Protein AF-A0A165X4K9-F1 (afdb_monomer_lite)

Foldseek 3Di:
DVVVVVVCVVVVHPPVPVPVVDPVVVVVVVVVVVVLVVVLVVVCVPQHDPLSVLVVVLVVLVVVLVCLCVCPPVHPHDPCDPVNVVVNVVSVVVSVVSSD

Secondary structure (DSSP, 8-state):
-HHHHHHHHHTTS--TT-TTTS-HHHHHHHHHHHHHHHHHHHHHHHHHHHHHHHHHHHHHHHHHHHHHHHTGGG-------HHHHHHHHHHHHHHHHHH-

pLDDT: mean 81.57, std 10.66, range [54.78, 94.69]

Structure (mmCIF, N/CA/C/O backbone):
data_AF-A0A165X4K9-F1
#
_entry.id   AF-A0A165X4K9-F1
#
loop_
_atom_site.group_PDB
_atom_site.id
_atom_site.type_symbol
_atom_site.label_atom_id
_atom_site.label_alt_id
_atom_site.label_comp_id
_atom_site.label_asym_id
_atom_site.label_entity_id
_atom_site.label_seq_id
_atom_site.pdbx_PDB_ins_code
_atom_site.Cartn_x
_atom_site.Cartn_y
_atom_site.Cartn_z
_atom_site.occupancy
_atom_site.B_iso_or_equiv
_atom_site.auth_seq_id
_atom_site.auth_comp_id
_atom_site.auth_asym_id
_atom_site.auth_atom_id
_atom_site.pdbx_PDB_model_num
ATOM 1 N N . MET A 1 1 ? 11.704 15.853 2.962 1.00 63.91 1 MET A N 1
ATOM 2 C CA . MET A 1 1 ? 10.944 17.080 2.625 1.00 63.91 1 MET A CA 1
ATOM 3 C C . MET A 1 1 ? 11.838 18.242 2.215 1.00 63.91 1 MET A C 1
ATOM 5 O O . MET A 1 1 ? 11.668 18.712 1.102 1.00 63.91 1 MET A O 1
ATOM 9 N N . ILE A 1 2 ? 12.798 18.689 3.035 1.00 78.44 2 ILE A N 1
ATOM 10 C CA . ILE A 1 2 ? 13.656 19.843 2.681 1.00 78.44 2 ILE A CA 1
ATOM 11 C C . ILE A 1 2 ? 14.581 19.521 1.493 1.00 78.44 2 ILE A C 1
ATOM 13 O O . ILE A 1 2 ? 14.609 20.265 0.521 1.00 78.44 2 ILE A O 1
ATOM 17 N N . ALA A 1 3 ? 15.249 18.361 1.507 1.00 73.62 3 ALA A N 1
ATOM 18 C CA . ALA A 1 3 ? 16.101 17.917 0.395 1.00 73.62 3 ALA A CA 1
ATOM 19 C C . ALA A 1 3 ? 15.318 17.676 -0.912 1.00 73.62 3 ALA A C 1
ATOM 21 O O . ALA A 1 3 ? 15.777 18.027 -1.993 1.00 73.62 3 ALA A O 1
ATOM 22 N N . SER A 1 4 ? 14.103 17.128 -0.810 1.00 66.25 4 SER A N 1
ATOM 23 C CA . SER A 1 4 ? 13.206 16.905 -1.951 1.00 66.25 4 SER A CA 1
ATOM 24 C C . SER A 1 4 ? 12.654 18.216 -2.531 1.00 66.25 4 SER A C 1
ATOM 26 O O . SER A 1 4 ? 12.539 18.330 -3.746 1.00 66.25 4 SER A O 1
ATOM 28 N N . LEU A 1 5 ? 12.375 19.228 -1.694 1.00 72.44 5 LEU A N 1
ATOM 29 C CA . LEU A 1 5 ? 12.023 20.577 -2.159 1.00 72.44 5 LEU A CA 1
ATOM 30 C C . LEU A 1 5 ? 13.212 21.249 -2.857 1.00 72.44 5 LEU A C 1
ATOM 32 O O . LEU A 1 5 ? 13.055 21.797 -3.944 1.00 72.44 5 LEU A O 1
ATOM 36 N N . ALA A 1 6 ? 14.404 21.175 -2.260 1.00 77.75 6 ALA A N 1
ATOM 37 C CA . ALA A 1 6 ? 15.617 21.762 -2.825 1.00 77.75 6 ALA A CA 1
ATOM 38 C C . ALA A 1 6 ? 15.960 21.163 -4.201 1.00 77.75 6 ALA A C 1
ATOM 40 O O . ALA A 1 6 ? 16.312 21.897 -5.121 1.00 77.75 6 ALA A O 1
ATOM 41 N N . LEU A 1 7 ? 15.781 19.848 -4.374 1.00 72.44 7 LEU A N 1
ATO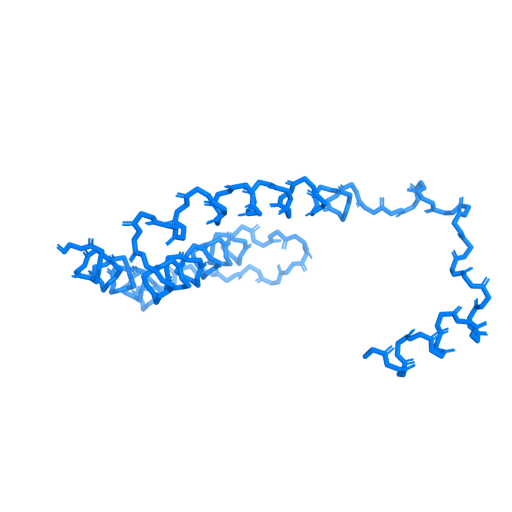M 42 C CA . LEU A 1 7 ? 15.961 19.161 -5.657 1.00 72.44 7 LEU A CA 1
ATOM 43 C C . LEU A 1 7 ? 14.942 19.589 -6.724 1.00 72.44 7 LEU A C 1
ATOM 45 O O . LEU A 1 7 ? 15.324 19.738 -7.881 1.00 72.44 7 LEU A O 1
ATOM 49 N N . LEU A 1 8 ? 13.677 19.820 -6.358 1.00 71.94 8 LEU A N 1
ATOM 50 C CA . LEU A 1 8 ? 12.639 20.288 -7.289 1.00 71.94 8 LEU A CA 1
ATOM 51 C C . LEU A 1 8 ? 12.915 21.705 -7.807 1.00 71.94 8 LEU A C 1
ATOM 53 O O . LEU A 1 8 ? 12.762 21.967 -9.002 1.00 71.94 8 LEU A O 1
ATOM 57 N N . PHE A 1 9 ? 13.371 22.598 -6.926 1.00 71.69 9 PHE A N 1
ATOM 58 C CA . PHE A 1 9 ? 13.784 23.948 -7.311 1.00 71.69 9 PHE A CA 1
ATOM 59 C C . PHE A 1 9 ? 15.083 23.938 -8.132 1.00 71.69 9 PHE A C 1
ATOM 61 O O . PHE A 1 9 ? 15.176 24.656 -9.126 1.00 71.69 9 PHE A O 1
ATOM 68 N N . ALA A 1 10 ? 16.055 23.085 -7.783 1.00 71.81 10 ALA A N 1
ATOM 69 C CA . ALA A 1 10 ? 17.319 22.955 -8.514 1.00 71.81 10 ALA A CA 1
ATOM 70 C C . ALA A 1 10 ? 17.159 22.311 -9.905 1.00 71.81 10 ALA A C 1
ATOM 72 O O . ALA A 1 10 ? 17.854 22.700 -10.840 1.00 71.81 10 ALA A O 1
ATOM 73 N N . ARG A 1 11 ? 16.222 21.364 -10.073 1.00 65.94 11 ARG A N 1
ATOM 74 C CA . ARG A 1 11 ? 15.890 20.746 -11.373 1.00 65.94 11 ARG A CA 1
ATOM 75 C C . ARG A 1 11 ? 14.931 21.572 -12.231 1.00 65.94 11 ARG A C 1
ATOM 77 O O . ARG A 1 11 ? 14.557 21.118 -13.306 1.00 65.94 11 ARG A O 1
ATOM 84 N N . LYS A 1 12 ? 14.566 22.783 -11.788 1.00 57.50 12 LYS A N 1
ATOM 85 C CA . LYS A 1 12 ? 13.726 23.727 -12.535 1.00 57.50 12 LYS A CA 1
ATOM 86 C C . LYS A 1 12 ? 12.408 23.091 -12.995 1.00 57.50 12 LYS A C 1
ATOM 88 O O . LYS A 1 12 ? 12.009 23.344 -14.118 1.00 57.50 12 LYS A O 1
ATOM 93 N N . GLY A 1 13 ? 11.770 22.294 -12.124 1.00 54.78 13 GLY A N 1
ATOM 94 C CA . GLY A 1 13 ? 10.550 21.530 -12.406 1.00 54.78 13 GLY A CA 1
ATOM 95 C C . GLY A 1 13 ? 10.738 20.598 -13.599 1.00 54.78 13 GLY A C 1
ATOM 96 O O . GLY A 1 13 ? 10.818 21.078 -14.724 1.00 54.78 13 GLY A O 1
ATOM 97 N N . GLU A 1 14 ? 10.816 19.280 -13.377 1.00 57.00 14 GLU A N 1
ATOM 98 C CA . GLU A 1 14 ? 10.847 18.321 -14.491 1.00 57.00 14 GLU A CA 1
ATOM 99 C C . GLU A 1 14 ? 9.844 18.762 -15.542 1.00 57.00 14 GLU A C 1
ATOM 101 O O . GLU A 1 14 ? 8.676 18.981 -15.218 1.00 57.00 14 GLU A O 1
ATOM 106 N N . GLN A 1 15 ? 10.365 19.050 -16.734 1.00 55.84 15 GLN A N 1
ATOM 107 C CA . GLN A 1 15 ? 9.656 19.727 -17.797 1.00 55.84 15 GLN A CA 1
ATOM 108 C C . GLN A 1 15 ? 8.381 18.920 -18.037 1.00 55.84 15 GLN A C 1
ATOM 110 O O . GLN A 1 15 ? 8.391 17.885 -18.698 1.00 55.84 15 GLN A O 1
ATOM 115 N N . ILE A 1 16 ? 7.273 19.385 -17.454 1.00 57.12 16 ILE A N 1
ATOM 116 C CA . ILE A 1 16 ? 5.919 18.828 -17.553 1.00 57.12 16 ILE A CA 1
ATOM 117 C C . ILE A 1 16 ? 5.396 19.064 -18.968 1.00 57.12 16 ILE A C 1
ATOM 119 O O . ILE A 1 16 ? 4.258 19.439 -19.164 1.00 57.12 16 ILE A O 1
ATOM 123 N N . SER A 1 17 ? 6.240 18.896 -19.979 1.00 56.19 17 SER A N 1
ATOM 124 C CA . SER A 1 17 ? 5.912 18.804 -21.392 1.00 56.19 17 SER A CA 1
ATOM 125 C C . SER A 1 17 ? 5.866 17.335 -21.840 1.00 56.19 17 SER A C 1
ATOM 127 O O . SER A 1 17 ? 5.340 17.042 -22.907 1.00 56.19 17 SER A O 1
ATOM 129 N N . GLU A 1 18 ? 6.360 16.408 -21.011 1.00 63.31 18 GLU A N 1
ATOM 130 C CA . GLU A 1 18 ? 6.488 14.974 -21.304 1.00 63.31 18 GLU A CA 1
ATOM 131 C C . GLU A 1 18 ? 5.470 14.079 -20.565 1.00 63.31 18 GLU A C 1
ATOM 133 O O . GLU A 1 18 ? 5.634 12.881 -20.406 1.00 63.31 18 GLU A O 1
ATOM 138 N N . TRP A 1 19 ? 4.322 14.618 -20.173 1.00 61.22 19 TRP A N 1
ATOM 139 C CA . TRP A 1 19 ? 3.216 13.860 -19.557 1.00 61.22 19 TRP A CA 1
ATOM 140 C C . TRP A 1 19 ? 2.670 12.769 -20.487 1.00 61.22 19 TRP A C 1
ATOM 142 O O . TRP A 1 19 ? 2.060 11.811 -20.024 1.00 61.22 19 TRP A O 1
ATOM 152 N N . ARG A 1 20 ? 2.933 12.888 -21.794 1.00 65.50 20 ARG A N 1
ATOM 153 C CA . ARG A 1 20 ? 2.620 11.874 -22.807 1.00 65.50 20 ARG A CA 1
ATOM 154 C C . ARG A 1 20 ? 3.582 10.680 -22.827 1.00 65.50 20 ARG A C 1
ATOM 156 O O . ARG A 1 20 ? 3.193 9.646 -23.356 1.00 65.50 20 ARG A O 1
ATOM 163 N N . THR A 1 21 ? 4.801 10.801 -22.295 1.00 69.44 21 THR A N 1
ATOM 164 C CA . THR A 1 21 ? 5.757 9.678 -22.189 1.00 69.44 21 THR A CA 1
ATOM 165 C C . THR A 1 21 ? 5.627 8.943 -20.854 1.00 69.44 21 THR A C 1
ATOM 167 O O . THR A 1 21 ? 6.155 7.841 -20.705 1.00 69.44 21 THR A O 1
ATOM 170 N N . ILE A 1 22 ? 4.869 9.503 -19.901 1.00 68.75 22 ILE A N 1
ATOM 171 C CA . ILE A 1 22 ? 4.611 8.876 -18.606 1.00 68.75 22 ILE A CA 1
ATOM 172 C C . ILE A 1 22 ? 3.707 7.648 -18.799 1.00 68.75 22 ILE A C 1
ATOM 174 O O . ILE A 1 22 ? 2.611 7.760 -19.357 1.00 68.75 22 ILE A O 1
ATOM 178 N N . PRO A 1 23 ? 4.117 6.471 -18.301 1.00 72.75 23 PRO A N 1
ATOM 179 C CA . PRO A 1 23 ? 3.290 5.281 -18.360 1.00 72.75 23 PRO A CA 1
ATOM 180 C C . PRO A 1 23 ? 1.948 5.479 -17.647 1.00 72.75 23 PRO A C 1
ATOM 182 O O . PRO A 1 23 ? 1.891 5.962 -16.515 1.00 72.75 23 PRO A O 1
ATOM 185 N N . TRP A 1 24 ? 0.857 5.047 -18.282 1.00 76.38 24 TRP A N 1
ATOM 186 C CA . TRP A 1 24 ? -0.517 5.246 -17.794 1.00 76.38 24 TRP A CA 1
ATOM 187 C C . TRP A 1 24 ? -0.745 4.757 -16.352 1.00 76.38 24 TRP A C 1
ATOM 189 O O . TRP A 1 24 ? -1.547 5.326 -15.613 1.00 76.38 24 TRP A O 1
ATOM 199 N N . TYR A 1 25 ? -0.008 3.735 -15.917 1.00 73.38 25 TYR A N 1
ATOM 200 C CA . TYR A 1 25 ? -0.107 3.193 -14.566 1.00 73.38 25 TYR A CA 1
ATOM 201 C C . TYR A 1 25 ? 0.457 4.124 -13.480 1.00 73.38 25 TYR A C 1
ATOM 203 O O . TYR A 1 25 ? -0.007 4.077 -12.343 1.00 73.38 25 TYR A O 1
ATOM 211 N N . MET A 1 26 ? 1.402 5.011 -13.814 1.00 74.00 26 MET A N 1
ATOM 212 C CA . MET A 1 26 ? 1.866 6.058 -12.893 1.00 74.00 26 MET A CA 1
ATOM 213 C C . MET A 1 26 ? 0.807 7.147 -12.700 1.00 74.00 26 MET A C 1
ATOM 215 O O . MET A 1 26 ? 0.729 7.752 -11.639 1.00 74.00 26 MET A O 1
ATOM 219 N N . LEU A 1 27 ? -0.051 7.377 -13.696 1.00 78.88 27 LEU A N 1
ATOM 220 C CA . LEU A 1 27 ? -1.213 8.255 -13.539 1.00 78.88 27 LEU A CA 1
ATOM 221 C C . LEU A 1 27 ? -2.308 7.563 -12.710 1.00 78.88 27 LEU A C 1
ATOM 223 O O . LEU A 1 27 ? -2.961 8.197 -11.880 1.00 78.88 27 LEU A O 1
ATOM 227 N N . ALA A 1 28 ? -2.465 6.244 -12.870 1.00 82.75 28 ALA A N 1
ATOM 228 C CA . ALA A 1 28 ? -3.427 5.451 -12.108 1.00 82.75 28 ALA A CA 1
ATOM 229 C C . ALA A 1 28 ? -3.140 5.441 -10.594 1.00 82.75 28 ALA A C 1
ATOM 231 O O . ALA A 1 28 ? -4.081 5.373 -9.800 1.00 82.75 28 ALA A O 1
ATOM 232 N N . SER A 1 29 ? -1.878 5.573 -10.162 1.00 79.94 29 SER A N 1
ATOM 233 C CA . SER A 1 29 ? -1.536 5.596 -8.731 1.00 79.94 29 SER A CA 1
ATOM 234 C C . SER A 1 29 ? -2.191 6.755 -7.971 1.00 79.94 29 SER A C 1
ATOM 236 O O . SER A 1 29 ? -2.476 6.610 -6.784 1.00 79.94 29 SER A O 1
ATOM 238 N N . GLY A 1 30 ? -2.491 7.877 -8.640 1.00 83.31 30 GLY A N 1
ATOM 239 C CA . GLY A 1 30 ? -3.246 8.984 -8.042 1.00 83.31 30 GLY A CA 1
ATOM 240 C C . GLY A 1 30 ? -4.677 8.586 -7.664 1.00 83.31 30 GLY A C 1
ATOM 241 O O . GLY A 1 30 ? -5.142 8.893 -6.567 1.00 83.31 30 GLY A O 1
ATOM 242 N N . VAL A 1 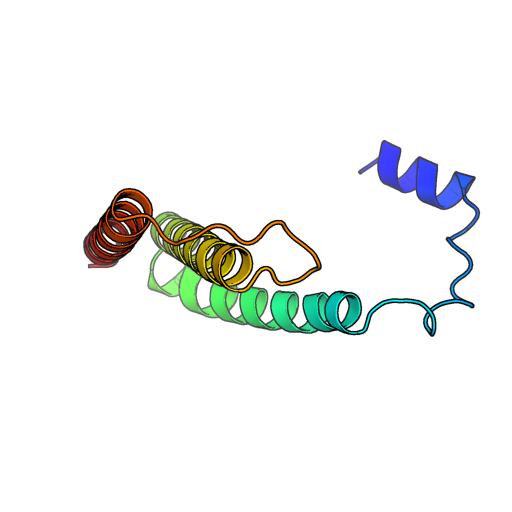31 ? -5.348 7.822 -8.531 1.00 87.06 31 VAL A N 1
ATOM 243 C CA . VAL A 1 31 ? -6.695 7.289 -8.271 1.00 87.06 31 VAL A CA 1
ATOM 244 C C . VAL A 1 31 ? -6.658 6.256 -7.143 1.00 87.06 31 VAL A C 1
ATOM 246 O O . VAL A 1 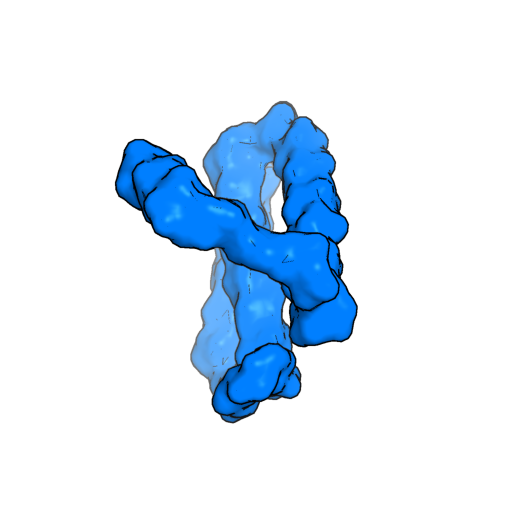31 ? -7.477 6.318 -6.228 1.00 87.06 31 VAL A O 1
ATOM 249 N N . PHE A 1 32 ? -5.672 5.352 -7.147 1.00 86.25 32 PHE A N 1
ATOM 250 C CA . PHE A 1 32 ? -5.483 4.394 -6.051 1.00 86.25 32 PHE A CA 1
ATOM 251 C C . PHE A 1 32 ? -5.230 5.090 -4.706 1.00 86.25 32 PHE A C 1
ATOM 253 O O . PHE A 1 32 ? -5.794 4.680 -3.692 1.00 86.25 32 PHE A O 1
ATOM 260 N N . GLY A 1 33 ? -4.445 6.171 -4.693 1.00 87.00 33 GLY A N 1
ATOM 261 C CA . GLY A 1 33 ? -4.218 6.985 -3.499 1.00 87.00 33 GLY A CA 1
ATOM 262 C C . GLY A 1 33 ? -5.506 7.604 -2.954 1.00 87.00 33 GLY A C 1
ATOM 263 O O . GLY A 1 33 ? -5.746 7.557 -1.748 1.00 87.00 33 GLY A O 1
ATOM 264 N N . LEU A 1 34 ? -6.372 8.115 -3.834 1.00 89.88 34 LEU A N 1
ATOM 265 C CA . LEU A 1 34 ? -7.677 8.651 -3.444 1.00 89.88 34 LEU A CA 1
ATOM 266 C C . LEU A 1 34 ? -8.583 7.569 -2.837 1.00 89.88 34 LEU A C 1
ATOM 268 O O . LEU A 1 34 ? -9.176 7.789 -1.783 1.00 89.88 34 LEU A O 1
ATOM 272 N N . ILE A 1 35 ? -8.656 6.389 -3.461 1.00 89.88 35 ILE A N 1
ATOM 273 C CA . ILE A 1 35 ? -9.443 5.254 -2.952 1.00 89.88 35 ILE A CA 1
ATOM 274 C C . ILE A 1 35 ? -8.944 4.831 -1.567 1.00 89.88 35 ILE A C 1
ATOM 276 O O . ILE A 1 35 ? -9.749 4.641 -0.651 1.00 89.88 35 ILE A O 1
ATOM 280 N N . LEU A 1 36 ? -7.624 4.726 -1.385 1.00 88.56 36 LEU A N 1
ATOM 281 C CA . LEU A 1 36 ? -7.031 4.399 -0.090 1.00 88.56 36 LEU A CA 1
ATOM 282 C C . LEU A 1 36 ? -7.361 5.463 0.956 1.00 88.56 36 LEU A C 1
ATOM 284 O O . LEU A 1 36 ? -7.809 5.120 2.045 1.00 88.56 36 LEU A O 1
ATOM 288 N N . TYR A 1 37 ? -7.213 6.745 0.626 1.00 90.94 37 TYR A N 1
ATOM 289 C CA . TYR A 1 37 ? -7.529 7.843 1.539 1.00 90.94 37 TYR A CA 1
ATOM 290 C C . TYR A 1 37 ? -8.996 7.829 1.997 1.00 90.94 37 TYR A C 1
ATOM 292 O O . TYR A 1 37 ? -9.274 7.933 3.195 1.00 90.94 37 TYR A O 1
ATOM 300 N N . LEU A 1 38 ? -9.937 7.654 1.062 1.00 91.31 38 LEU A N 1
ATOM 301 C CA . LEU A 1 38 ? -11.366 7.546 1.368 1.00 91.31 38 LEU A CA 1
ATOM 302 C C . LEU A 1 38 ? -11.655 6.336 2.261 1.00 91.31 38 LEU A C 1
ATOM 304 O O . LEU A 1 38 ? -12.374 6.455 3.254 1.00 91.31 38 LEU A O 1
ATOM 308 N N . THR A 1 39 ? -11.045 5.193 1.946 1.00 87.56 39 THR A N 1
ATOM 309 C CA . THR A 1 39 ? -11.169 3.967 2.742 1.00 87.56 39 THR A CA 1
ATOM 310 C C . THR A 1 39 ? -10.673 4.192 4.167 1.00 87.56 39 THR A C 1
ATOM 312 O O . THR A 1 39 ? -11.388 3.905 5.121 1.00 87.56 39 THR A O 1
ATOM 315 N N . ILE A 1 40 ? -9.479 4.762 4.335 1.00 88.00 40 ILE A N 1
ATOM 316 C CA . ILE A 1 40 ? -8.890 5.036 5.651 1.00 88.00 40 ILE A CA 1
ATOM 317 C C . ILE A 1 40 ? -9.784 5.982 6.445 1.00 88.00 40 ILE A C 1
ATOM 319 O O . ILE A 1 40 ? -10.092 5.697 7.596 1.00 88.00 40 ILE A O 1
ATOM 323 N N . THR A 1 41 ? -10.258 7.061 5.825 1.00 90.38 41 THR A N 1
ATOM 324 C CA . THR A 1 41 ? -11.114 8.058 6.482 1.00 90.38 41 THR A CA 1
ATOM 325 C C . THR A 1 41 ? -12.401 7.442 7.040 1.00 90.38 41 THR A C 1
ATOM 327 O O . THR A 1 41 ? -12.859 7.841 8.108 1.00 90.38 41 THR A O 1
ATOM 330 N N . GLN A 1 42 ? -12.971 6.437 6.368 1.00 87.94 42 GLN A N 1
ATOM 331 C CA . GLN A 1 42 ? -14.159 5.729 6.857 1.00 87.94 42 GLN A CA 1
ATOM 332 C C . GLN A 1 42 ? -13.849 4.621 7.871 1.00 87.94 42 GLN A C 1
ATOM 334 O O . GLN A 1 42 ? -14.646 4.375 8.779 1.00 87.94 42 GLN A O 1
ATOM 339 N N . THR A 1 43 ? -12.721 3.935 7.707 1.00 85.62 43 THR A N 1
ATOM 340 C CA . THR A 1 43 ? -12.330 2.765 8.505 1.00 85.62 43 THR A CA 1
ATOM 341 C C . THR A 1 43 ? -11.721 3.160 9.852 1.00 85.62 43 THR A C 1
ATOM 343 O O . THR A 1 43 ? -12.015 2.530 10.868 1.00 85.62 43 THR A O 1
ATOM 346 N N . LEU A 1 44 ? -10.923 4.233 9.887 1.00 88.06 44 LEU A N 1
ATOM 347 C CA . LEU A 1 44 ? -10.212 4.716 11.074 1.00 88.06 44 LEU A CA 1
ATOM 348 C C . LEU A 1 44 ? -11.134 4.988 12.284 1.00 88.06 44 LEU A C 1
ATOM 350 O O . LEU A 1 44 ? -10.840 4.467 13.360 1.00 88.06 44 LEU A O 1
ATOM 354 N N . PRO A 1 45 ? -12.258 5.729 12.158 1.00 84.69 45 PRO A N 1
ATOM 355 C CA . PRO A 1 45 ? -13.147 5.982 13.295 1.00 84.69 45 PRO A CA 1
ATOM 356 C C . PRO A 1 45 ? -13.939 4.748 13.754 1.00 84.69 45 PRO A C 1
ATOM 358 O O . PRO A 1 45 ? -14.430 4.738 14.877 1.00 84.69 45 PRO A O 1
ATOM 361 N N . LYS A 1 46 ? -14.081 3.713 12.912 1.00 85.31 46 LYS A N 1
ATOM 362 C CA . LYS A 1 46 ? -14.878 2.512 13.224 1.00 85.31 46 LYS A CA 1
ATOM 363 C C . LYS A 1 46 ? -14.073 1.415 13.916 1.00 85.31 46 LYS A C 1
ATOM 365 O O . LYS A 1 46 ? -14.611 0.717 14.764 1.00 85.31 46 LYS A O 1
ATOM 370 N N . LEU A 1 47 ? -12.813 1.243 13.521 1.00 83.19 47 LEU A N 1
ATOM 371 C CA . LEU A 1 47 ? -11.963 0.120 13.939 1.00 83.19 47 LEU A CA 1
ATOM 372 C C . LEU A 1 47 ? -10.813 0.542 14.865 1.00 83.19 47 LEU A C 1
ATOM 374 O O . LEU A 1 47 ? -10.093 -0.307 15.380 1.00 83.19 47 LEU A O 1
ATOM 378 N N . GLY A 1 48 ? -10.621 1.847 15.068 1.00 87.12 48 GLY A N 1
ATOM 379 C CA . GLY A 1 48 ? -9.456 2.385 15.761 1.00 87.12 48 GLY A CA 1
ATOM 380 C C . GLY A 1 48 ? -8.210 2.432 14.870 1.00 87.12 48 GLY A C 1
ATOM 381 O O . GLY A 1 48 ? -8.114 1.774 13.830 1.00 87.12 48 GLY A O 1
ATOM 382 N N . ALA A 1 49 ? -7.231 3.244 15.280 1.00 87.69 49 ALA A N 1
ATOM 383 C CA . ALA A 1 49 ? -6.036 3.513 14.480 1.00 87.69 49 ALA 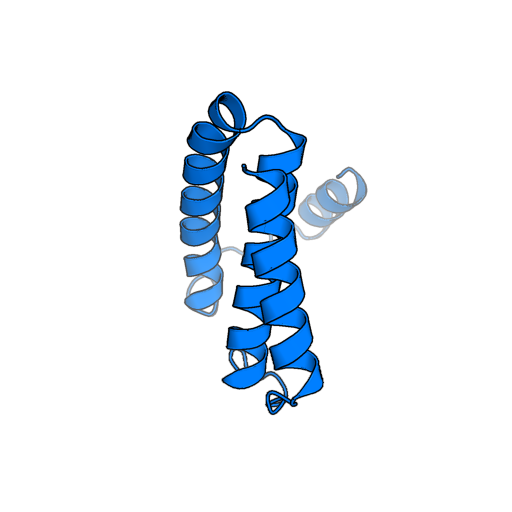A CA 1
ATOM 384 C C . ALA A 1 49 ? -5.209 2.245 14.206 1.00 87.69 49 ALA A C 1
ATOM 386 O O . ALA A 1 49 ? -4.759 2.033 13.082 1.00 87.69 49 ALA A O 1
ATOM 387 N N . THR A 1 50 ? -5.041 1.381 15.209 1.00 89.56 50 THR A N 1
ATOM 388 C CA . THR A 1 50 ? -4.175 0.201 15.103 1.00 89.56 50 THR A CA 1
ATOM 389 C C . THR A 1 50 ? -4.714 -0.824 14.105 1.00 89.56 50 THR A C 1
ATOM 391 O O . THR A 1 50 ? -3.979 -1.254 13.216 1.00 89.56 50 THR A O 1
ATOM 394 N N . SER A 1 51 ? -6.000 -1.176 14.192 1.00 89.06 51 SER A N 1
ATOM 395 C CA . SER A 1 51 ? -6.621 -2.158 13.292 1.00 89.06 51 SER A CA 1
ATOM 396 C C . SER A 1 51 ? -6.726 -1.628 11.859 1.00 89.06 51 SER A C 1
ATOM 398 O O . SER A 1 51 ? -6.522 -2.379 10.907 1.00 89.06 51 SER A O 1
ATOM 400 N N . ALA A 1 52 ? -6.955 -0.321 11.684 1.00 90.69 52 ALA A N 1
ATOM 401 C CA . ALA A 1 52 ? -6.935 0.312 10.368 1.00 90.69 52 ALA A CA 1
ATOM 402 C C . ALA A 1 52 ? -5.545 0.244 9.711 1.00 90.69 52 ALA A C 1
ATOM 404 O O . ALA A 1 52 ? -5.439 -0.164 8.556 1.00 90.69 52 ALA A O 1
ATOM 405 N N . VAL A 1 53 ? -4.475 0.587 10.440 1.00 90.50 53 VAL A N 1
ATOM 406 C CA . VAL A 1 53 ? -3.096 0.497 9.924 1.00 90.50 53 VAL A CA 1
ATOM 407 C C . VAL A 1 53 ? -2.736 -0.941 9.564 1.00 90.50 53 VAL A C 1
ATOM 409 O O . VAL A 1 53 ? -2.175 -1.182 8.495 1.00 90.50 53 VAL A O 1
ATOM 412 N N . LEU A 1 54 ? -3.107 -1.905 10.408 1.00 91.88 54 LEU A N 1
ATOM 413 C CA . LEU A 1 54 ? -2.870 -3.315 10.129 1.00 91.88 54 LEU A CA 1
ATOM 414 C C . LEU A 1 54 ? -3.571 -3.767 8.836 1.00 91.88 54 LEU A C 1
ATOM 416 O O . LEU A 1 54 ? -2.932 -4.371 7.977 1.00 91.88 54 LEU A O 1
ATOM 420 N N . LEU A 1 55 ? -4.854 -3.434 8.662 1.00 91.06 55 LEU A N 1
ATOM 421 C CA . LEU A 1 55 ? -5.605 -3.756 7.444 1.00 9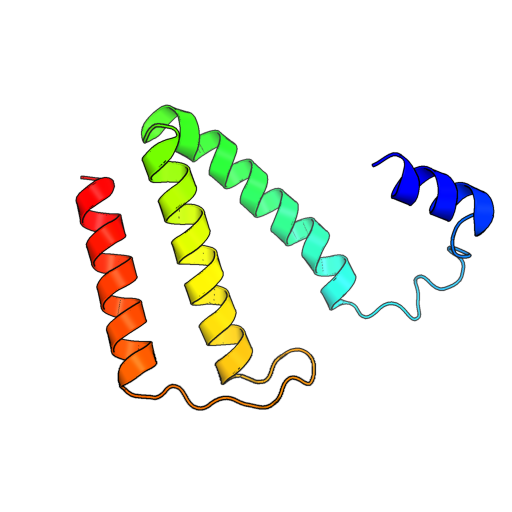1.06 55 LEU A CA 1
ATOM 422 C C . LEU A 1 55 ? -4.966 -3.155 6.186 1.00 91.06 55 LEU A C 1
ATOM 424 O O . LEU A 1 55 ? -4.913 -3.823 5.153 1.00 91.06 55 LEU A O 1
ATOM 428 N N . ILE A 1 56 ? -4.447 -1.926 6.270 1.00 90.88 56 ILE A N 1
ATOM 429 C CA . ILE A 1 56 ? -3.733 -1.284 5.156 1.00 90.88 56 ILE A CA 1
ATOM 430 C C . ILE A 1 56 ? -2.480 -2.081 4.801 1.00 90.88 56 ILE A C 1
ATOM 432 O O . ILE A 1 56 ? -2.283 -2.405 3.632 1.00 90.88 56 ILE A O 1
ATOM 436 N N . ILE A 1 57 ? -1.653 -2.422 5.794 1.00 92.38 57 ILE A N 1
ATOM 437 C CA . ILE A 1 57 ? -0.412 -3.176 5.576 1.00 92.38 57 ILE A CA 1
ATOM 438 C C . ILE A 1 57 ? -0.726 -4.538 4.954 1.00 92.38 57 ILE A C 1
ATOM 440 O O . ILE A 1 57 ? -0.105 -4.925 3.967 1.00 92.38 57 ILE A O 1
ATOM 444 N N . VAL A 1 58 ? -1.728 -5.248 5.474 1.00 93.56 58 VAL A N 1
ATOM 445 C CA . VAL A 1 58 ? -2.152 -6.544 4.928 1.00 93.56 58 VAL A CA 1
ATOM 446 C C . VAL A 1 58 ? -2.625 -6.395 3.483 1.00 93.56 58 VAL A C 1
ATOM 448 O O . VAL A 1 58 ? -2.173 -7.143 2.619 1.00 93.56 58 VAL A O 1
ATOM 451 N N . GLY A 1 59 ? -3.454 -5.393 3.183 1.00 90.81 59 GLY A N 1
ATOM 452 C CA . GLY A 1 59 ? -3.891 -5.104 1.817 1.00 90.81 59 GLY A CA 1
ATOM 453 C C . GLY A 1 59 ? -2.729 -4.793 0.869 1.00 90.81 59 GLY A C 1
ATOM 454 O O . GLY A 1 59 ? -2.691 -5.314 -0.245 1.00 90.81 59 GLY A O 1
ATOM 455 N N . GLN A 1 60 ? -1.747 -4.006 1.317 1.00 91.81 60 GLN A N 1
ATOM 456 C CA . GLN A 1 60 ? -0.544 -3.682 0.545 1.00 91.81 60 GLN A CA 1
ATOM 457 C C . GLN A 1 60 ? 0.307 -4.922 0.255 1.00 91.81 60 GLN A C 1
ATOM 459 O O . GLN A 1 60 ? 0.753 -5.101 -0.877 1.00 91.81 60 GLN A O 1
ATOM 464 N N . LEU A 1 61 ? 0.500 -5.801 1.242 1.00 92.62 61 LEU A N 1
ATOM 465 C CA . LEU A 1 61 ? 1.250 -7.047 1.069 1.00 92.62 61 LEU A CA 1
ATOM 466 C C . LEU A 1 61 ? 0.536 -8.008 0.111 1.00 92.62 61 LEU A C 1
ATOM 468 O O . LEU A 1 61 ? 1.181 -8.600 -0.753 1.00 92.62 61 LEU A O 1
ATOM 472 N N . MET A 1 62 ? -0.791 -8.124 0.214 1.00 91.38 62 MET A N 1
ATOM 473 C CA . MET A 1 62 ? -1.596 -8.930 -0.709 1.00 91.38 62 MET A CA 1
ATOM 474 C C . MET A 1 62 ? -1.524 -8.387 -2.139 1.00 91.38 62 MET A C 1
ATOM 476 O O . MET A 1 62 ? -1.266 -9.148 -3.070 1.00 91.38 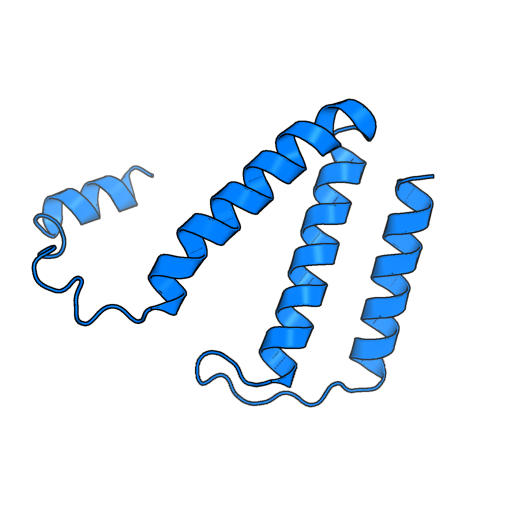62 MET A O 1
ATOM 480 N N . ALA A 1 63 ? -1.686 -7.073 -2.319 1.00 88.81 63 ALA A N 1
ATOM 481 C CA . ALA A 1 63 ? -1.553 -6.430 -3.623 1.00 88.81 63 ALA A CA 1
ATOM 482 C C . ALA A 1 63 ? -0.143 -6.618 -4.206 1.00 88.81 63 ALA A C 1
ATOM 484 O O . ALA A 1 63 ? -0.008 -6.950 -5.380 1.00 88.81 63 ALA A O 1
ATOM 485 N N . GLY A 1 64 ? 0.900 -6.487 -3.380 1.00 88.44 64 GLY A N 1
ATOM 486 C CA . GLY A 1 64 ? 2.286 -6.749 -3.769 1.00 88.44 64 GLY A CA 1
ATOM 487 C C . GLY A 1 64 ? 2.510 -8.192 -4.221 1.00 88.44 64 GLY A C 1
ATOM 488 O O . GLY A 1 64 ? 3.128 -8.415 -5.253 1.00 88.44 64 GLY A O 1
ATOM 489 N N . MET A 1 65 ? 1.944 -9.178 -3.519 1.00 87.94 65 MET A N 1
ATOM 490 C CA . MET A 1 65 ? 2.028 -10.583 -3.939 1.00 87.94 65 MET A CA 1
ATOM 491 C C . MET A 1 65 ? 1.338 -10.841 -5.280 1.00 87.94 65 MET A C 1
ATOM 493 O O . MET A 1 65 ? 1.862 -11.603 -6.088 1.00 87.94 65 MET A O 1
ATOM 497 N N . VAL A 1 66 ? 0.195 -10.201 -5.534 1.00 87.00 66 VAL A N 1
ATOM 498 C CA . VAL A 1 66 ? -0.493 -10.277 -6.832 1.00 87.00 66 VAL A CA 1
ATOM 499 C C . VAL A 1 66 ? 0.365 -9.638 -7.929 1.00 87.00 66 VAL A C 1
ATOM 501 O O . VAL A 1 66 ? 0.564 -10.242 -8.979 1.00 87.00 66 VAL A O 1
ATOM 504 N N . ILE A 1 67 ? 0.927 -8.454 -7.674 1.00 86.12 67 ILE A N 1
ATOM 505 C CA . ILE A 1 67 ? 1.813 -7.744 -8.608 1.00 86.12 67 ILE A CA 1
ATOM 506 C C . ILE A 1 67 ? 3.048 -8.584 -8.953 1.00 86.12 67 ILE A C 1
ATOM 508 O O . ILE A 1 67 ? 3.345 -8.768 -10.134 1.00 86.12 67 ILE A O 1
ATOM 512 N N . ASP A 1 68 ? 3.712 -9.140 -7.938 1.00 86.31 68 ASP A N 1
ATOM 513 C CA . ASP A 1 68 ? 4.870 -10.028 -8.078 1.00 86.31 68 ASP A CA 1
ATOM 514 C C . ASP A 1 68 ? 4.534 -11.289 -8.889 1.00 86.31 68 ASP A C 1
ATOM 516 O O . ASP A 1 68 ? 5.350 -11.753 -9.689 1.00 86.31 68 ASP A O 1
ATOM 520 N N . HIS A 1 69 ? 3.342 -11.856 -8.671 1.00 82.44 69 HIS A N 1
ATOM 521 C CA . HIS A 1 69 ? 2.905 -13.084 -9.331 1.00 82.44 69 HIS A CA 1
ATOM 522 C C . HIS A 1 69 ? 2.643 -12.882 -10.822 1.00 82.44 69 HIS A C 1
ATOM 524 O O . HIS A 1 69 ? 3.033 -13.714 -11.637 1.00 82.44 69 HIS A O 1
ATOM 530 N N . PHE A 1 70 ? 2.012 -11.766 -11.184 1.00 81.06 70 PHE A N 1
ATOM 531 C CA . PHE A 1 70 ? 1.737 -11.428 -12.579 1.00 81.06 70 PHE A CA 1
ATOM 532 C C . PHE A 1 70 ? 2.931 -10.771 -13.291 1.00 81.06 70 PHE A C 1
ATOM 534 O O . PHE A 1 70 ? 2.838 -10.497 -14.486 1.00 81.06 70 PHE A O 1
ATOM 541 N N . GLY A 1 71 ? 4.041 -10.501 -12.589 1.00 77.19 71 GLY A N 1
ATOM 542 C CA . GLY A 1 71 ? 5.197 -9.792 -13.154 1.00 77.19 71 GLY A CA 1
ATOM 543 C C . GLY A 1 71 ? 4.840 -8.396 -13.666 1.00 77.19 71 GLY A C 1
ATOM 544 O O . GLY A 1 71 ? 5.440 -7.900 -14.624 1.00 77.19 71 GLY A O 1
ATOM 545 N N . LEU A 1 72 ? 3.821 -7.769 -13.066 1.00 77.75 72 LEU A N 1
ATOM 546 C CA . LEU A 1 72 ? 3.370 -6.440 -13.469 1.00 77.75 72 LEU A CA 1
ATOM 547 C C . LEU A 1 72 ? 4.533 -5.445 -13.320 1.00 77.75 72 LEU A C 1
ATOM 549 O O . LEU A 1 72 ? 5.385 -5.597 -12.450 1.00 77.75 72 LEU A O 1
ATOM 553 N N . PHE A 1 73 ? 4.576 -4.422 -14.177 1.00 74.94 73 PHE A N 1
ATOM 554 C CA . PHE A 1 73 ? 5.642 -3.402 -14.199 1.00 74.94 73 PHE A CA 1
ATOM 555 C C . PHE A 1 73 ? 7.028 -3.907 -14.621 1.00 74.94 73 PHE A C 1
ATOM 557 O O . PHE A 1 73 ? 8.039 -3.324 -14.235 1.00 74.94 73 PHE A O 1
ATOM 564 N N . ASN A 1 74 ? 7.078 -4.956 -15.451 1.00 68.00 74 ASN A N 1
ATOM 565 C CA . ASN A 1 74 ? 8.332 -5.520 -15.961 1.00 68.00 74 ASN A CA 1
ATOM 566 C C . ASN A 1 74 ? 9.226 -6.076 -14.833 1.00 68.00 74 ASN A C 1
ATOM 568 O O . ASN A 1 74 ? 10.453 -6.116 -14.951 1.00 68.00 74 ASN A O 1
ATOM 572 N N . LEU A 1 75 ? 8.590 -6.474 -13.726 1.00 73.81 75 LEU A N 1
ATOM 573 C CA . LEU A 1 75 ? 9.230 -7.117 -12.589 1.00 73.81 75 LEU A CA 1
ATOM 574 C C . LEU A 1 75 ? 9.495 -8.597 -12.904 1.00 73.81 75 LEU A C 1
ATOM 576 O O . LEU A 1 75 ? 8.725 -9.222 -13.639 1.00 73.81 75 LEU A O 1
ATOM 580 N N . PRO A 1 76 ? 10.564 -9.189 -12.342 1.00 73.00 76 PRO A N 1
ATOM 581 C CA . PRO A 1 76 ? 10.803 -10.619 -12.467 1.00 73.00 76 PRO A CA 1
ATOM 582 C C . PRO A 1 76 ? 9.628 -11.392 -11.857 1.00 73.00 76 PRO A C 1
ATOM 584 O O . PRO A 1 76 ? 9.329 -11.234 -10.673 1.00 73.00 76 PRO A O 1
ATOM 587 N N . ILE A 1 77 ? 8.974 -12.222 -12.676 1.00 75.62 77 ILE A N 1
ATOM 588 C CA . ILE A 1 77 ? 7.833 -13.048 -12.265 1.00 75.62 77 ILE A CA 1
ATOM 589 C C . ILE A 1 77 ? 8.286 -13.953 -11.119 1.00 75.62 77 ILE A C 1
ATOM 591 O O . ILE A 1 77 ? 9.136 -14.828 -11.302 1.00 75.62 77 ILE A O 1
ATOM 595 N N . ARG A 1 78 ? 7.713 -13.745 -9.932 1.00 72.94 78 ARG A N 1
ATOM 596 C CA . ARG A 1 78 ? 7.911 -14.631 -8.784 1.00 72.94 78 ARG A CA 1
ATOM 597 C C . ARG A 1 78 ? 6.716 -15.560 -8.678 1.00 72.94 78 ARG A C 1
ATOM 599 O O . ARG A 1 78 ? 5.603 -15.124 -8.387 1.00 72.94 78 ARG A O 1
ATOM 606 N N . SER A 1 79 ? 6.954 -16.852 -8.878 1.00 73.31 79 SER A N 1
ATOM 607 C CA . SER A 1 79 ? 5.963 -17.879 -8.573 1.00 73.31 79 SER A CA 1
ATOM 608 C C . SER A 1 79 ? 5.522 -17.755 -7.114 1.00 73.31 79 SER A C 1
ATOM 610 O O . SER A 1 79 ? 6.325 -17.483 -6.218 1.00 73.31 79 SER A O 1
ATOM 612 N N . ILE A 1 80 ? 4.220 -17.914 -6.872 1.00 72.19 80 ILE A N 1
ATOM 613 C CA . ILE A 1 80 ? 3.708 -18.009 -5.507 1.00 72.19 80 ILE A CA 1
ATOM 614 C C . ILE A 1 80 ? 4.143 -19.373 -4.978 1.00 72.19 80 ILE A C 1
ATOM 616 O O . ILE A 1 80 ? 3.547 -20.395 -5.309 1.00 72.19 80 ILE A O 1
ATOM 620 N N . ASP A 1 81 ? 5.201 -19.378 -4.175 1.00 83.50 81 ASP A N 1
ATOM 621 C CA . ASP A 1 81 ? 5.601 -20.556 -3.417 1.00 83.50 81 ASP A CA 1
ATOM 622 C C . ASP A 1 81 ? 4.615 -20.820 -2.273 1.00 83.50 81 ASP A C 1
ATOM 624 O O . ASP A 1 81 ? 3.956 -19.908 -1.756 1.00 83.50 81 ASP A O 1
ATOM 628 N N . LEU A 1 82 ? 4.552 -22.076 -1.823 1.00 84.12 82 LEU A N 1
ATOM 629 C CA . LEU A 1 82 ? 3.681 -22.511 -0.726 1.00 84.12 82 LEU A CA 1
ATOM 630 C C . LEU A 1 82 ? 3.881 -21.673 0.553 1.00 84.12 82 LEU A C 1
ATOM 632 O O . LEU A 1 82 ? 2.935 -21.414 1.293 1.00 84.12 82 LEU A O 1
ATOM 636 N N . SER A 1 83 ? 5.100 -21.178 0.777 1.00 86.56 83 SER A N 1
ATOM 637 C CA . SER A 1 83 ? 5.443 -20.267 1.873 1.00 86.56 83 SER A CA 1
ATOM 638 C C . SER A 1 83 ? 4.728 -18.913 1.781 1.00 86.56 83 SER A C 1
ATOM 640 O O . SER A 1 83 ? 4.234 -18.420 2.794 1.00 86.56 83 SER A O 1
ATOM 642 N N . ARG A 1 84 ? 4.617 -18.318 0.584 1.00 86.00 84 ARG A N 1
ATOM 643 C CA . ARG A 1 84 ? 3.888 -17.056 0.359 1.00 86.00 84 ARG A CA 1
ATOM 644 C C . ARG A 1 84 ? 2.385 -17.244 0.538 1.00 86.00 84 ARG A C 1
ATOM 646 O O . ARG A 1 84 ? 1.737 -16.389 1.135 1.00 86.00 84 ARG A O 1
ATOM 653 N N . ALA A 1 85 ? 1.845 -18.379 0.091 1.00 87.88 85 ALA A N 1
ATOM 654 C CA . ALA A 1 85 ? 0.441 -18.719 0.317 1.00 87.88 85 ALA A CA 1
ATOM 655 C C . ALA A 1 85 ? 0.124 -18.866 1.817 1.00 87.88 85 ALA A C 1
ATOM 657 O O . ALA A 1 85 ? -0.852 -18.293 2.301 1.00 87.88 85 ALA A O 1
ATOM 658 N N . LEU A 1 86 ? 0.981 -19.559 2.575 1.00 92.50 86 LEU A N 1
ATOM 659 C CA . LEU A 1 86 ? 0.849 -19.658 4.031 1.00 92.50 86 LEU A CA 1
ATOM 660 C C . LEU A 1 86 ? 0.970 -18.289 4.710 1.00 92.50 86 LEU A C 1
ATOM 662 O O . LEU A 1 86 ? 0.149 -17.960 5.564 1.00 92.50 86 LEU A O 1
ATOM 666 N N . ALA A 1 87 ? 1.938 -17.463 4.303 1.00 89.88 87 ALA A N 1
ATOM 667 C CA . ALA A 1 87 ? 2.091 -16.106 4.823 1.00 89.88 87 ALA A CA 1
ATOM 668 C C . ALA A 1 87 ? 0.832 -15.255 4.583 1.00 89.88 87 ALA A C 1
ATOM 670 O O . ALA A 1 87 ? 0.373 -14.574 5.498 1.00 89.88 87 ALA A O 1
ATOM 671 N N . ALA A 1 88 ? 0.225 -15.342 3.395 1.00 92.38 88 ALA A N 1
ATOM 672 C CA . ALA A 1 88 ? -1.034 -14.668 3.083 1.00 92.38 88 ALA A CA 1
ATOM 673 C C . ALA A 1 88 ? -2.175 -15.111 4.017 1.00 92.38 88 ALA A C 1
ATOM 675 O O . ALA A 1 88 ? -2.884 -14.270 4.569 1.00 92.38 88 ALA A O 1
ATOM 676 N N . MET A 1 89 ? -2.325 -16.420 4.252 1.00 94.38 89 MET A N 1
ATOM 677 C CA . MET A 1 89 ? -3.343 -16.948 5.171 1.00 94.38 89 MET A CA 1
ATOM 678 C C . MET A 1 89 ? -3.130 -16.466 6.612 1.00 94.38 89 MET A C 1
ATOM 680 O O . MET A 1 89 ? -4.087 -16.067 7.280 1.00 94.38 89 MET A O 1
ATOM 684 N N . LEU A 1 90 ? -1.883 -16.464 7.089 1.00 94.00 90 LEU A N 1
ATOM 685 C CA . LEU A 1 90 ? -1.505 -15.971 8.419 1.00 94.00 90 LEU A CA 1
ATOM 686 C C . LEU A 1 90 ? -1.790 -14.471 8.581 1.00 94.00 90 LEU A C 1
ATOM 688 O O . LEU A 1 90 ? -2.322 -14.052 9.606 1.00 94.00 90 LEU A O 1
ATOM 692 N N . LEU A 1 91 ? -1.498 -13.662 7.561 1.00 94.56 91 LEU A N 1
ATOM 693 C CA . LEU A 1 91 ? -1.791 -12.227 7.574 1.00 94.56 91 LEU A CA 1
ATOM 694 C C . LEU A 1 91 ? -3.297 -11.948 7.629 1.00 94.56 91 LEU A C 1
ATOM 696 O O . LEU A 1 91 ? -3.737 -11.118 8.422 1.00 94.56 91 LEU A O 1
ATOM 700 N N . ILE A 1 92 ? -4.092 -12.657 6.822 1.00 93.62 92 ILE A N 1
ATOM 701 C CA . ILE A 1 92 ? -5.552 -12.489 6.792 1.00 93.62 92 ILE A CA 1
ATOM 702 C C . ILE A 1 92 ? -6.174 -12.912 8.126 1.00 93.62 92 ILE A C 1
ATOM 704 O O . ILE A 1 92 ? -7.011 -12.195 8.673 1.00 93.62 92 ILE A O 1
ATOM 708 N N . SER A 1 93 ? -5.755 -14.052 8.674 1.00 94.69 93 SER A N 1
ATOM 709 C CA . SER A 1 93 ? -6.257 -14.540 9.964 1.00 94.69 93 SER A CA 1
ATOM 710 C C . SER A 1 93 ? -5.850 -13.633 11.128 1.00 94.69 93 SER A C 1
ATOM 712 O O . SER A 1 93 ? -6.692 -13.320 11.969 1.00 94.69 93 SER A O 1
ATOM 714 N N . GLY A 1 94 ? -4.609 -13.135 11.143 1.00 92.50 94 GLY A N 1
ATOM 715 C CA . GLY A 1 94 ? -4.155 -12.140 12.116 1.00 92.50 94 GLY A CA 1
ATOM 716 C C . GLY A 1 94 ? -4.952 -10.835 12.038 1.00 92.50 94 GLY A C 1
ATOM 717 O O . GLY A 1 94 ? -5.375 -10.307 13.065 1.00 92.50 94 GLY A O 1
ATOM 718 N N . ALA A 1 95 ? -5.235 -10.353 10.823 1.00 92.12 95 ALA A N 1
ATOM 719 C CA . ALA A 1 95 ? -6.067 -9.169 10.626 1.00 92.12 95 ALA A CA 1
ATOM 720 C C . ALA A 1 95 ? -7.500 -9.362 11.095 1.00 92.12 95 ALA A C 1
ATOM 722 O O . ALA A 1 95 ? -8.045 -8.497 11.776 1.00 92.12 95 ALA A O 1
ATOM 723 N N . TYR A 1 96 ? -8.091 -10.509 10.777 1.00 92.00 96 TYR A N 1
ATOM 724 C CA . TYR A 1 96 ? -9.431 -10.845 11.226 1.00 92.00 96 TYR A CA 1
ATOM 725 C C . TYR A 1 96 ? -9.529 -10.884 12.756 1.00 92.00 96 TYR A C 1
ATOM 727 O O . TYR A 1 96 ? -10.462 -10.321 13.321 1.00 92.00 96 TYR A O 1
ATOM 735 N N . LEU A 1 97 ? -8.550 -11.497 13.430 1.00 92.19 97 LEU A N 1
ATOM 736 C CA . LEU A 1 97 ? -8.536 -11.596 14.890 1.00 92.19 97 LEU A CA 1
ATOM 737 C C . LEU A 1 97 ? -8.411 -10.229 15.573 1.00 92.19 97 LEU A C 1
ATOM 739 O O . LEU A 1 97 ? -8.979 -10.035 16.637 1.00 92.19 97 LEU A O 1
ATOM 743 N N . MET A 1 98 ? -7.680 -9.294 14.968 1.00 89.38 98 MET A N 1
ATOM 744 C CA . MET A 1 98 ? -7.483 -7.949 15.512 1.00 89.38 98 MET A CA 1
ATOM 745 C C . MET A 1 98 ? -8.671 -7.005 15.268 1.00 89.38 98 MET A C 1
ATOM 747 O O . MET A 1 98 ? -8.842 -6.013 15.974 1.00 89.38 98 MET A O 1
ATOM 751 N N . VAL A 1 99 ? -9.451 -7.273 14.221 1.00 86.69 99 VAL A N 1
ATOM 752 C CA . VAL A 1 99 ? -10.639 -6.490 13.850 1.00 86.69 99 VAL A CA 1
ATOM 753 C C . VAL A 1 99 ? -11.888 -6.944 14.613 1.00 86.69 99 VAL A C 1
ATOM 755 O O . VAL A 1 99 ? -12.848 -6.180 14.704 1.00 86.69 99 VAL A O 1
ATOM 758 N N . ARG A 1 100 ? -11.883 -8.174 15.131 1.00 84.00 100 ARG A N 1
ATOM 759 C CA . ARG A 1 100 ? -12.960 -8.753 15.937 1.00 84.00 100 ARG A CA 1
ATOM 760 C C . ARG A 1 100 ? -12.882 -8.308 17.395 1.00 84.00 100 ARG A C 1
ATOM 762 O O . ARG A 1 100 ? -13.976 -8.132 17.974 1.00 84.00 100 ARG A O 1
#

Sequence (100 aa):
MIASLALLFARKGEQISEWRTIPWYMLASGVFGLILYLTITQTLPKLGATSAVLLIIVGQLMAGMVIDHFGLFNLPIRSIDLSRALAAMLLISGAYLMVR

Radius of gyration: 18.2 Å; chains: 1; bounding box: 32×46×39 Å